Protein AF-A0A0Q8EZD1-F1 (afdb_monomer)

Secondary structure (DSSP, 8-state):
------PPPP--------------SS-----EEEETTEEEEEEES-HHHHHHHHHTT--EEEEEPTT-S-EEEEEHHHHHTT--EE-EEE-TT-GGGGGSEEHHHHEEEEEEEETTEEEEESSS---

Sequence (127 aa):
MLAQDTAPENYGPTAGSGQRQGNQQGNAATPSMEVDGHQIYYDLRNELRIAEWQAQGMKEIAFPLPGRRDLMVCALEIVATRGSGGCRLAQPGDPDLAAIGDARDVVNVMRIYRRGELIWRGPGVYR

Nearest PDB structures (foldseek):
  8qpv-assembly1_C  TM=1.504E-01  e=9.955E-01  Escherichia coli
  3tgo-assembly2_D  TM=1.758E-01  e=2.275E+00  Escherichia coli K-12
  6pny-assembly1_A  TM=2.296E-01  e=4.031E+00  Francisella tularensis subsp. tularensis SCHU S4

Mean predicted aligned error: 11.46 Å

Solvent-accessible surface area (backbone atoms only — not comparable to full-atom values): 7951 Å² total; per-residue (Å²): 136,85,85,84,85,76,81,84,84,92,82,85,83,93,79,82,95,78,92,78,90,80,90,70,84,93,62,81,79,72,26,35,40,32,46,99,51,31,39,40,31,54,46,83,73,29,69,67,61,51,53,53,37,49,75,72,67,41,56,36,29,34,38,71,38,82,98,56,72,45,26,45,36,30,53,37,64,38,63,76,67,59,38,63,50,77,37,44,82,42,60,76,85,46,75,70,55,81,66,37,43,61,35,81,76,33,37,44,66,46,38,31,30,47,78,84,43,79,77,47,71,47,96,61,91,85,104

Foldseek 3Di:
DDDDDDDDDDDDDDDDDDDDDDDDDDDDPQAWEDDQQKIWGKDWDCLPVLVVLVVVVQFKAWAQDPPDQKTWIDTSVSVNVSHYDYTDIDHPPDPCVVSHHYCLVTIQTAFMDGNNHTPDGDPDPRD

pLDDT: mean 78.84, std 21.27, range [32.91, 96.0]

Structure (mmCIF, N/CA/C/O backbone):
data_AF-A0A0Q8EZD1-F1
#
_entry.id   AF-A0A0Q8EZD1-F1
#
loop_
_atom_site.group_PDB
_atom_site.id
_atom_site.type_symbol
_atom_site.label_atom_id
_atom_site.label_alt_id
_atom_site.label_comp_id
_atom_site.label_asym_id
_atom_site.label_entity_id
_atom_site.label_seq_id
_atom_site.pdbx_PDB_ins_code
_atom_site.Cartn_x
_atom_site.Cartn_y
_atom_site.Cartn_z
_atom_site.occupancy
_atom_site.B_iso_or_equiv
_atom_site.auth_seq_id
_atom_site.auth_comp_id
_atom_site.auth_asym_id
_atom_site.auth_atom_id
_atom_site.pdbx_PDB_model_num
ATOM 1 N N . MET A 1 1 ? 18.651 49.991 -11.606 1.00 38.06 1 MET A N 1
ATOM 2 C CA . MET A 1 1 ? 17.660 48.935 -11.312 1.00 38.06 1 MET A CA 1
ATOM 3 C C . MET A 1 1 ? 18.408 47.846 -10.566 1.00 38.06 1 MET A C 1
ATOM 5 O O . MET A 1 1 ? 19.368 47.333 -11.123 1.00 38.06 1 MET A O 1
ATOM 9 N N . LEU A 1 2 ? 18.084 47.615 -9.292 1.00 37.31 2 LEU A N 1
ATOM 10 C CA . LEU A 1 2 ? 18.780 46.628 -8.459 1.00 37.31 2 LEU A CA 1
ATOM 11 C C . LEU A 1 2 ? 18.183 45.243 -8.729 1.00 37.31 2 LEU A C 1
ATOM 13 O O . LEU A 1 2 ? 16.962 45.110 -8.770 1.00 37.31 2 LEU A O 1
ATOM 17 N N . ALA A 1 3 ? 19.031 44.228 -8.875 1.00 40.78 3 ALA A N 1
ATOM 18 C CA . ALA A 1 3 ? 18.598 42.843 -8.750 1.00 40.78 3 ALA A CA 1
ATOM 19 C C . ALA A 1 3 ? 18.511 42.511 -7.255 1.00 40.78 3 ALA A C 1
ATOM 21 O O . ALA A 1 3 ? 19.504 42.646 -6.540 1.00 40.78 3 ALA A O 1
ATOM 22 N N . GLN A 1 4 ? 17.331 42.113 -6.783 1.00 40.12 4 GLN A N 1
ATOM 23 C CA . GLN A 1 4 ? 17.164 41.576 -5.436 1.00 40.12 4 GLN A CA 1
ATOM 24 C C . GLN A 1 4 ? 17.263 40.057 -5.512 1.00 40.12 4 GLN A C 1
ATOM 26 O O . GLN A 1 4 ? 16.329 39.376 -5.926 1.00 40.12 4 GLN A O 1
ATOM 31 N N . ASP A 1 5 ? 18.441 39.563 -5.146 1.00 44.56 5 ASP A N 1
ATOM 32 C CA . ASP A 1 5 ? 18.657 38.164 -4.812 1.00 44.56 5 ASP A CA 1
ATOM 33 C C . ASP A 1 5 ? 17.907 37.849 -3.508 1.00 44.56 5 ASP A C 1
ATOM 35 O O . ASP A 1 5 ? 18.082 38.543 -2.504 1.00 44.56 5 ASP A O 1
ATOM 39 N N . THR A 1 6 ? 17.044 36.835 -3.534 1.00 40.00 6 THR A N 1
ATOM 40 C CA . THR A 1 6 ? 16.426 36.256 -2.334 1.00 40.00 6 THR A CA 1
ATOM 41 C C . THR A 1 6 ? 16.425 34.742 -2.464 1.00 40.00 6 THR A C 1
ATOM 43 O O . THR A 1 6 ? 15.435 34.134 -2.879 1.00 40.00 6 THR A O 1
ATOM 46 N N . ALA A 1 7 ? 17.564 34.136 -2.137 1.00 35.22 7 ALA A N 1
ATOM 47 C CA . ALA A 1 7 ? 17.677 32.697 -1.949 1.00 35.22 7 ALA A CA 1
ATOM 48 C C . ALA A 1 7 ? 16.786 32.210 -0.780 1.00 35.22 7 ALA A C 1
ATOM 50 O O . ALA A 1 7 ? 16.777 32.845 0.277 1.00 35.22 7 ALA A O 1
ATOM 51 N N . PRO A 1 8 ? 16.062 31.082 -0.916 1.00 45.47 8 PRO A N 1
ATOM 52 C CA . PRO A 1 8 ? 15.408 30.436 0.216 1.00 45.47 8 PRO A CA 1
ATOM 53 C C . PRO A 1 8 ? 16.440 29.723 1.106 1.00 45.47 8 PRO A C 1
ATOM 55 O O . PRO A 1 8 ? 17.287 28.965 0.625 1.00 45.47 8 PRO A O 1
ATOM 58 N N . GLU A 1 9 ? 16.365 29.977 2.411 1.00 41.09 9 GLU A N 1
ATOM 59 C CA . GLU A 1 9 ? 17.317 29.485 3.412 1.00 41.09 9 GLU A CA 1
ATOM 60 C C . GLU A 1 9 ? 17.197 27.972 3.678 1.00 41.09 9 GLU A C 1
ATOM 62 O O . GLU A 1 9 ? 16.137 27.364 3.529 1.00 41.09 9 GLU A O 1
ATOM 67 N N . ASN A 1 10 ? 18.312 27.351 4.079 1.00 42.44 10 ASN A N 1
ATOM 68 C CA . ASN A 1 10 ? 18.445 25.900 4.220 1.00 42.44 10 ASN A CA 1
ATOM 69 C C . ASN A 1 10 ? 18.228 25.400 5.659 1.00 42.44 10 ASN A C 1
ATOM 71 O O . ASN A 1 10 ? 19.020 25.728 6.538 1.00 42.44 10 ASN A O 1
ATOM 75 N N . TYR A 1 11 ? 17.262 24.490 5.825 1.00 38.69 11 TYR A N 1
ATOM 76 C CA . TYR A 1 11 ? 17.206 23.393 6.809 1.00 38.69 11 TYR A CA 1
ATOM 77 C C . TYR A 1 11 ? 16.357 22.261 6.177 1.00 38.69 11 TYR A C 1
ATOM 79 O O . TYR A 1 11 ? 15.413 22.559 5.452 1.00 38.69 11 TYR A O 1
ATOM 87 N N . GLY A 1 12 ? 16.586 20.957 6.370 1.00 32.91 12 GLY A N 1
ATOM 88 C CA . GLY A 1 12 ? 17.629 20.228 7.111 1.00 32.91 12 GLY A CA 1
ATOM 89 C C . GLY A 1 12 ? 17.013 19.047 7.895 1.00 32.91 12 GLY A C 1
ATOM 90 O O . GLY A 1 12 ? 15.909 19.229 8.407 1.00 32.91 12 GLY A O 1
ATOM 91 N N . PRO A 1 13 ? 17.660 17.865 8.046 1.00 46.81 13 PRO A N 1
ATOM 92 C CA . PRO A 1 13 ? 19.014 17.464 7.641 1.00 46.81 13 PRO A CA 1
ATOM 93 C C . PRO A 1 13 ? 19.072 16.292 6.621 1.00 46.81 13 PRO A C 1
ATOM 95 O O . PRO A 1 13 ? 18.079 15.651 6.294 1.00 46.81 13 PRO A O 1
ATOM 98 N N . THR A 1 14 ? 20.285 15.990 6.149 1.00 51.69 14 THR A N 1
ATOM 99 C CA . THR A 1 14 ? 20.636 14.923 5.190 1.00 51.69 14 THR A CA 1
ATOM 100 C C . THR A 1 14 ? 20.318 13.494 5.653 1.00 51.69 14 THR A C 1
ATOM 102 O O . THR A 1 14 ? 20.713 13.099 6.748 1.00 51.69 14 THR A O 1
ATOM 105 N N . ALA A 1 15 ? 19.800 12.661 4.739 1.00 43.78 15 ALA A N 1
ATOM 106 C CA . ALA A 1 15 ? 19.903 11.200 4.812 1.00 43.78 15 ALA A CA 1
ATOM 107 C C . ALA A 1 15 ? 20.201 10.580 3.426 1.00 43.78 15 ALA A C 1
ATOM 109 O O . ALA A 1 15 ? 19.398 10.695 2.509 1.00 43.78 15 ALA A O 1
ATOM 110 N N . GLY A 1 16 ? 21.345 9.893 3.296 1.00 34.12 16 GLY A N 1
ATOM 111 C CA . GLY A 1 16 ? 21.601 8.876 2.259 1.00 34.12 16 GLY A CA 1
ATOM 112 C C . GLY A 1 16 ? 21.823 9.344 0.810 1.00 34.12 16 GLY A C 1
ATOM 113 O O . GLY A 1 16 ? 20.913 9.324 -0.013 1.00 34.12 16 GLY A O 1
ATOM 114 N N . SER A 1 17 ? 23.073 9.622 0.431 1.00 44.16 17 SER A N 1
ATOM 115 C CA . SER A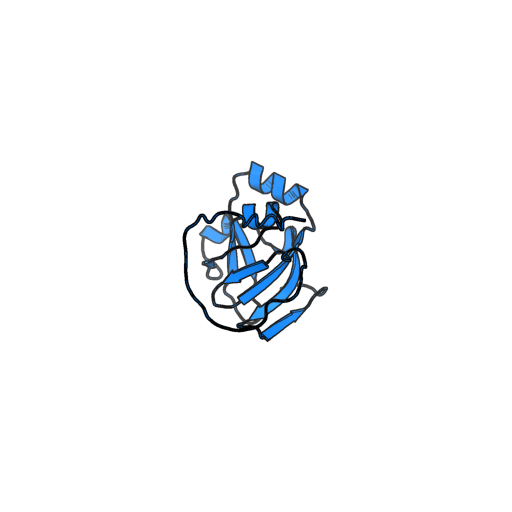 1 17 ? 23.478 9.798 -0.972 1.00 44.16 17 SER A CA 1
ATOM 116 C C . SER A 1 17 ? 23.494 8.467 -1.753 1.00 44.16 17 SER A C 1
ATOM 118 O O . SER A 1 17 ? 24.485 7.740 -1.759 1.00 44.16 17 SER A O 1
ATOM 120 N N . GLY A 1 18 ? 22.399 8.169 -2.463 1.00 35.91 18 GLY A N 1
ATOM 121 C CA . GLY A 1 18 ? 22.271 7.057 -3.420 1.00 35.91 18 GLY A CA 1
ATOM 122 C C . GLY A 1 18 ? 22.247 7.546 -4.874 1.00 35.91 18 GLY A C 1
ATOM 123 O O . GLY A 1 18 ? 21.229 8.007 -5.376 1.00 35.91 18 GLY A O 1
ATOM 124 N N . GLN A 1 19 ? 23.383 7.476 -5.565 1.00 44.06 19 GLN A N 1
ATOM 125 C CA . GLN A 1 19 ? 23.611 8.166 -6.839 1.00 44.06 19 GLN A CA 1
ATOM 126 C C . GLN A 1 19 ? 23.138 7.371 -8.078 1.00 44.06 19 GLN A C 1
ATOM 128 O O . GLN A 1 19 ? 23.825 6.419 -8.452 1.00 44.06 19 GLN A O 1
ATOM 133 N N . ARG A 1 20 ? 22.064 7.809 -8.776 1.00 38.72 20 ARG A N 1
ATOM 134 C CA . ARG A 1 20 ? 21.946 7.763 -10.265 1.00 38.72 20 ARG A CA 1
ATOM 135 C C . ARG A 1 20 ? 20.691 8.432 -10.872 1.00 38.72 20 ARG A C 1
ATOM 137 O O . ARG A 1 20 ? 19.571 8.033 -10.603 1.00 38.72 20 ARG A O 1
ATOM 144 N N . GLN A 1 21 ? 20.967 9.378 -11.776 1.00 43.09 21 GLN A N 1
ATOM 145 C CA . GLN A 1 21 ? 20.250 9.794 -12.998 1.00 43.09 21 GLN A CA 1
ATOM 146 C C . GLN A 1 21 ? 18.709 9.935 -13.024 1.00 43.09 21 GLN A C 1
ATOM 148 O O . GLN A 1 21 ? 17.980 8.950 -13.011 1.00 43.09 21 GLN A O 1
ATOM 153 N N . GLY A 1 22 ? 18.255 11.153 -13.370 1.00 35.03 22 GLY A N 1
ATOM 154 C CA . GLY A 1 22 ? 17.052 11.337 -14.200 1.00 35.03 22 GLY A CA 1
ATOM 155 C C . GLY A 1 22 ? 15.925 12.202 -13.630 1.00 35.03 22 GLY A C 1
ATOM 156 O O . GLY A 1 22 ? 14.770 11.809 -13.763 1.00 35.03 22 GLY A O 1
ATOM 157 N N . ASN A 1 23 ? 16.213 13.359 -13.018 1.00 38.94 23 ASN A N 1
ATOM 158 C CA . ASN A 1 23 ? 15.144 14.186 -12.448 1.00 38.94 23 ASN A CA 1
ATOM 159 C C . ASN A 1 23 ? 14.340 14.919 -13.540 1.00 38.94 23 ASN A C 1
ATOM 161 O O . ASN A 1 23 ? 14.833 15.845 -14.185 1.00 38.94 23 ASN A O 1
ATOM 165 N N . GLN A 1 24 ? 13.110 14.459 -13.752 1.00 43.53 24 GLN A N 1
ATOM 166 C CA . GLN A 1 24 ? 12.161 14.979 -14.734 1.00 43.53 24 GLN A CA 1
ATOM 167 C C . GLN A 1 24 ? 11.496 16.260 -14.209 1.00 43.53 24 GLN A C 1
ATOM 169 O O . GLN A 1 24 ? 11.259 16.397 -13.009 1.00 43.53 24 GLN A O 1
ATOM 174 N N . GLN A 1 25 ? 11.164 17.194 -15.106 1.00 38.28 25 GLN A N 1
ATOM 175 C CA . GLN A 1 25 ? 10.418 18.407 -14.763 1.00 38.28 25 GLN A CA 1
ATOM 176 C C . GLN A 1 25 ? 9.127 18.105 -13.977 1.00 38.28 25 GLN A C 1
ATOM 178 O O . GLN A 1 25 ? 8.234 17.430 -14.483 1.00 38.28 25 GLN A O 1
ATOM 183 N N . GLY A 1 26 ? 8.985 18.742 -12.811 1.00 38.06 26 GLY A N 1
ATOM 184 C CA . GLY A 1 26 ? 7.781 19.507 -12.461 1.00 38.06 26 GLY A CA 1
ATOM 185 C C . GLY A 1 26 ? 6.427 18.791 -12.433 1.00 38.06 26 GLY A C 1
ATOM 186 O O . GLY A 1 26 ? 5.414 19.459 -12.617 1.00 38.06 26 GLY A O 1
ATOM 187 N N . ASN A 1 27 ? 6.379 17.479 -12.207 1.00 38.91 27 ASN A N 1
ATOM 188 C CA . ASN A 1 27 ? 5.124 16.764 -11.988 1.00 38.91 27 ASN A CA 1
ATOM 189 C C . ASN A 1 27 ? 4.952 16.470 -10.493 1.00 38.91 27 ASN A C 1
ATOM 191 O O . ASN A 1 27 ? 5.920 16.087 -9.833 1.00 38.91 27 ASN A O 1
ATOM 195 N N . ALA A 1 28 ? 3.739 16.639 -9.955 1.00 48.41 28 ALA A N 1
ATOM 196 C CA . ALA A 1 28 ? 3.452 16.282 -8.567 1.00 48.41 28 ALA A CA 1
ATOM 197 C C . ALA A 1 28 ? 3.834 14.810 -8.350 1.00 48.41 28 ALA A C 1
ATOM 199 O O . ALA A 1 28 ? 3.400 13.945 -9.118 1.00 48.41 28 ALA A O 1
ATOM 200 N N . ALA A 1 29 ? 4.699 14.544 -7.364 1.00 61.75 29 ALA A N 1
ATOM 201 C CA . ALA A 1 29 ? 5.309 13.231 -7.181 1.00 61.75 29 ALA A CA 1
ATOM 202 C C . ALA A 1 29 ? 4.213 12.166 -7.060 1.00 61.75 29 ALA A C 1
ATOM 204 O O . ALA A 1 29 ? 3.447 12.160 -6.097 1.00 61.75 29 ALA A O 1
ATOM 205 N N . THR A 1 30 ? 4.096 11.301 -8.072 1.00 74.38 30 THR A N 1
ATOM 206 C CA . THR A 1 30 ? 3.023 10.305 -8.104 1.00 74.38 30 THR A CA 1
ATOM 207 C C . THR A 1 30 ? 3.219 9.348 -6.927 1.00 74.38 30 THR A C 1
ATOM 209 O O . THR A 1 30 ? 4.330 8.822 -6.811 1.00 74.38 30 THR A O 1
ATOM 212 N N . PRO A 1 31 ? 2.194 9.109 -6.082 1.00 82.25 31 PRO A N 1
ATOM 213 C CA . PRO A 1 31 ? 2.304 8.254 -4.904 1.00 82.25 31 PRO A CA 1
ATOM 214 C C . PRO A 1 31 ? 3.022 6.940 -5.206 1.00 82.25 31 PRO A C 1
ATOM 216 O O . PRO A 1 31 ? 2.609 6.191 -6.100 1.00 82.25 31 PRO A O 1
ATOM 219 N N . SER A 1 32 ? 4.106 6.669 -4.474 1.00 86.62 32 SER A N 1
ATOM 220 C CA . SER A 1 32 ? 4.907 5.463 -4.663 1.00 86.62 32 SER A CA 1
ATOM 221 C C . SER A 1 32 ? 5.413 4.862 -3.354 1.00 86.62 32 SER A C 1
ATOM 223 O O . SER A 1 32 ? 5.849 5.566 -2.449 1.00 86.62 32 SER A O 1
ATOM 225 N N . MET A 1 33 ? 5.351 3.540 -3.254 1.00 91.88 33 MET A N 1
ATOM 226 C CA . MET A 1 33 ? 5.808 2.783 -2.085 1.00 91.88 33 MET A CA 1
ATOM 227 C C . MET A 1 33 ? 6.894 1.799 -2.490 1.00 91.88 33 MET A C 1
ATOM 229 O O . MET A 1 33 ? 6.786 1.198 -3.562 1.00 91.88 33 MET A O 1
ATOM 233 N N . GLU A 1 34 ? 7.923 1.632 -1.659 1.00 91.44 34 GLU A N 1
ATOM 234 C CA . GLU A 1 34 ? 9.108 0.854 -2.033 1.00 91.44 34 GLU A CA 1
ATOM 235 C C . GLU A 1 34 ? 9.619 -0.137 -0.976 1.00 91.44 34 GLU A C 1
ATOM 237 O O . GLU A 1 34 ? 9.596 0.133 0.224 1.00 91.44 34 GLU A O 1
ATOM 242 N N . VAL A 1 35 ? 10.119 -1.293 -1.440 1.00 93.50 35 VAL A N 1
ATOM 243 C CA . VAL A 1 35 ? 10.836 -2.289 -0.619 1.00 93.50 35 VAL A CA 1
ATOM 244 C C . VAL A 1 35 ? 11.716 -3.220 -1.468 1.00 93.50 35 VAL A C 1
ATOM 246 O O . VAL A 1 35 ? 11.294 -3.694 -2.521 1.00 93.50 35 VAL A O 1
ATOM 249 N N . ASP A 1 36 ? 12.942 -3.529 -1.024 1.00 89.19 36 ASP A N 1
ATOM 250 C CA . ASP A 1 36 ? 13.903 -4.412 -1.736 1.00 89.19 36 ASP A CA 1
ATOM 251 C C . ASP A 1 36 ? 14.071 -4.057 -3.236 1.00 89.19 36 ASP A C 1
ATOM 253 O O . ASP A 1 36 ? 14.178 -4.910 -4.124 1.00 89.19 36 ASP A O 1
ATOM 257 N N . GLY A 1 37 ? 14.020 -2.757 -3.542 1.00 88.12 37 GLY A N 1
ATOM 258 C CA . GLY A 1 37 ? 14.058 -2.226 -4.903 1.00 88.12 37 GLY A CA 1
ATOM 259 C C . GLY A 1 37 ? 12.792 -2.451 -5.738 1.00 88.12 37 GLY A C 1
ATOM 260 O O . GLY A 1 37 ? 12.821 -2.138 -6.924 1.00 88.12 37 GLY A O 1
ATOM 261 N N . HIS A 1 38 ? 11.699 -2.978 -5.184 1.00 91.75 38 HIS A N 1
ATOM 262 C CA . HIS A 1 38 ? 10.371 -2.860 -5.791 1.00 91.75 38 HIS A CA 1
ATOM 263 C C . HIS A 1 38 ? 9.827 -1.459 -5.528 1.00 91.75 38 HIS A C 1
ATOM 265 O O . HIS A 1 38 ? 10.006 -0.949 -4.428 1.00 91.75 38 HIS A O 1
ATOM 271 N N . GLN A 1 39 ? 9.142 -0.868 -6.505 1.00 93.31 39 GLN A N 1
ATOM 272 C CA . GLN A 1 39 ? 8.449 0.412 -6.368 1.00 93.31 39 GLN A CA 1
ATOM 273 C C . GLN A 1 39 ? 7.056 0.304 -6.994 1.00 93.31 39 GLN A C 1
ATOM 275 O O . GLN A 1 39 ? 6.927 0.002 -8.183 1.00 93.31 39 GLN A O 1
ATOM 280 N N . ILE A 1 40 ? 6.014 0.534 -6.197 1.00 92.44 40 ILE A N 1
ATOM 281 C CA . ILE A 1 40 ? 4.610 0.437 -6.605 1.00 92.44 40 ILE A CA 1
ATOM 282 C C . ILE A 1 40 ? 4.015 1.833 -6.732 1.00 92.44 40 ILE A C 1
ATOM 284 O O . ILE A 1 40 ? 3.966 2.567 -5.751 1.00 92.44 40 ILE A O 1
ATOM 288 N N . TYR A 1 41 ? 3.494 2.157 -7.915 1.00 92.31 41 TYR A N 1
ATOM 289 C CA . TYR A 1 41 ? 2.650 3.327 -8.153 1.00 92.31 41 TYR A CA 1
ATOM 290 C C . TYR A 1 41 ? 1.177 2.926 -8.098 1.00 92.31 41 TYR A C 1
ATOM 292 O O . TYR A 1 41 ? 0.778 1.942 -8.731 1.00 92.31 41 TYR A O 1
ATOM 300 N N . TYR A 1 42 ? 0.366 3.696 -7.377 1.00 90.62 42 TYR A N 1
ATOM 301 C CA . TYR A 1 42 ? -1.024 3.361 -7.062 1.00 90.62 42 TYR A CA 1
ATOM 302 C C . TYR A 1 42 ? -1.948 4.586 -7.121 1.00 90.62 42 TYR A C 1
ATOM 304 O O . TYR A 1 42 ? -1.492 5.726 -7.156 1.00 90.62 42 TYR A O 1
ATOM 312 N N . ASP A 1 43 ? -3.253 4.326 -7.123 1.00 89.75 43 ASP A N 1
ATOM 313 C CA . ASP A 1 43 ? -4.321 5.303 -6.894 1.00 89.75 43 ASP A CA 1
ATOM 314 C C . ASP A 1 43 ? -5.331 4.736 -5.877 1.00 89.75 43 ASP A C 1
ATOM 316 O O . ASP A 1 43 ? -5.438 3.516 -5.729 1.00 89.75 43 ASP A O 1
ATOM 320 N N . LEU A 1 44 ? -6.064 5.593 -5.163 1.00 90.00 44 LEU A N 1
ATOM 321 C CA . LEU A 1 44 ? -7.079 5.159 -4.196 1.00 90.00 44 LEU A CA 1
ATOM 322 C C . LEU A 1 44 ? -8.405 4.864 -4.889 1.00 90.00 44 LEU A C 1
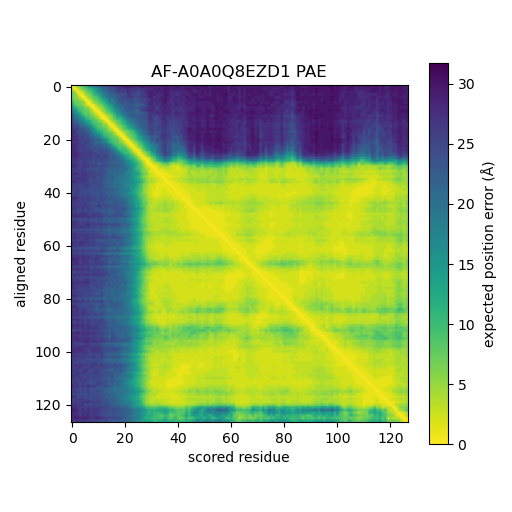ATOM 324 O O . LEU A 1 44 ? -8.939 5.708 -5.601 1.00 90.00 44 LEU A O 1
ATOM 328 N N . ARG A 1 45 ? -8.976 3.688 -4.612 1.00 90.06 45 ARG A N 1
ATOM 329 C CA . ARG A 1 45 ? -10.295 3.281 -5.127 1.00 90.06 45 ARG A CA 1
ATOM 330 C C . ARG A 1 45 ? -11.394 3.216 -4.068 1.00 90.06 45 ARG A C 1
ATOM 332 O O . ARG A 1 45 ? -12.562 3.151 -4.431 1.00 90.06 45 ARG A O 1
ATOM 339 N N . ASN A 1 46 ? -11.044 3.160 -2.780 1.00 92.12 46 ASN A N 1
ATOM 340 C CA . ASN A 1 46 ? -12.020 3.096 -1.691 1.00 92.12 46 ASN A CA 1
ATOM 341 C C . ASN A 1 46 ? -11.501 3.814 -0.435 1.00 92.12 46 ASN A C 1
ATOM 343 O O . ASN A 1 46 ? -10.992 3.195 0.497 1.00 92.12 46 ASN A O 1
ATOM 347 N N . GLU A 1 47 ? -11.637 5.139 -0.436 1.00 92.81 47 GLU A N 1
ATOM 348 C CA . GLU A 1 47 ? -11.238 6.017 0.673 1.00 92.81 47 GLU A CA 1
ATOM 349 C C . GLU A 1 47 ? -12.087 5.786 1.935 1.00 92.81 47 GLU A C 1
ATOM 351 O O . GLU A 1 47 ? -11.559 5.855 3.043 1.00 92.81 47 GLU A O 1
ATOM 356 N N . LEU A 1 48 ? -13.368 5.419 1.783 1.00 94.88 48 LEU A N 1
ATOM 357 C CA . LEU A 1 48 ? -14.248 5.102 2.912 1.00 94.88 48 LEU A CA 1
ATOM 358 C C . LEU A 1 48 ? -13.705 3.918 3.722 1.00 94.88 48 LEU A C 1
ATOM 360 O O . LEU A 1 48 ? -13.574 4.017 4.937 1.00 94.88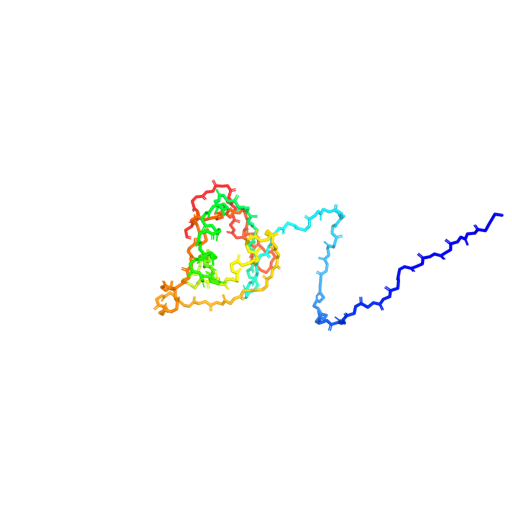 48 LEU A O 1
ATOM 364 N N . ARG A 1 49 ? -13.307 2.832 3.049 1.00 95.12 49 ARG A N 1
ATOM 365 C CA . ARG A 1 49 ? -12.759 1.643 3.719 1.00 95.12 49 ARG A CA 1
ATOM 366 C C . ARG A 1 49 ? -11.389 1.885 4.360 1.00 95.12 49 ARG A C 1
ATOM 368 O O . ARG A 1 49 ? -11.075 1.256 5.365 1.00 95.12 49 ARG A O 1
ATOM 375 N N . ILE A 1 50 ? -10.593 2.821 3.836 1.00 94.56 50 ILE A N 1
ATOM 376 C CA . ILE A 1 50 ? -9.358 3.271 4.501 1.00 94.56 50 ILE A CA 1
ATOM 377 C C . ILE A 1 50 ? -9.696 3.976 5.820 1.00 94.56 50 ILE A C 1
ATOM 379 O O . ILE A 1 50 ? -9.095 3.657 6.845 1.00 94.56 50 ILE A O 1
ATOM 383 N N . ALA A 1 51 ? -10.688 4.870 5.821 1.00 93.94 51 ALA A N 1
ATOM 384 C CA . ALA A 1 51 ? -11.140 5.544 7.036 1.00 93.94 51 ALA A CA 1
ATOM 385 C C . ALA A 1 51 ? -11.751 4.563 8.059 1.00 93.94 51 ALA A C 1
ATOM 387 O O . ALA A 1 51 ? -11.471 4.675 9.252 1.00 93.94 51 ALA A O 1
ATOM 388 N N . GLU A 1 52 ? -12.523 3.564 7.612 1.00 96.00 52 GLU A N 1
ATOM 389 C CA . GLU A 1 52 ? -13.031 2.479 8.469 1.00 96.00 52 GLU A CA 1
ATOM 390 C C . GLU A 1 52 ? -11.890 1.685 9.121 1.00 96.00 52 GLU A C 1
ATOM 392 O O . GLU A 1 52 ? -11.923 1.433 10.325 1.00 96.00 52 GLU A O 1
ATOM 397 N N . TRP A 1 53 ? -10.855 1.330 8.357 1.00 95.31 53 TRP A N 1
ATOM 398 C CA . TRP A 1 53 ? -9.670 0.639 8.868 1.00 95.31 53 TRP A CA 1
ATOM 399 C C . TRP A 1 53 ? -8.879 1.488 9.872 1.00 95.31 53 TRP A C 1
ATOM 401 O O . TRP A 1 53 ? -8.519 0.983 10.937 1.00 95.31 53 TRP A O 1
ATOM 411 N N . GLN A 1 54 ? -8.675 2.781 9.600 1.00 94.25 54 GLN A N 1
ATOM 412 C CA . GLN A 1 54 ? -8.059 3.701 10.564 1.00 94.25 54 GLN A CA 1
ATOM 413 C C . GLN A 1 54 ? -8.889 3.806 11.857 1.00 94.25 54 GLN A C 1
ATOM 415 O O . GLN A 1 54 ? -8.326 3.749 12.950 1.00 94.25 54 GLN A O 1
ATOM 420 N N . ALA A 1 55 ? -10.222 3.880 11.758 1.00 95.56 55 ALA A N 1
ATOM 421 C CA . ALA A 1 55 ? -11.121 3.902 12.915 1.00 95.56 55 ALA A CA 1
ATOM 422 C C . ALA A 1 55 ? -11.115 2.582 13.715 1.00 95.56 55 ALA A C 1
ATOM 424 O O . ALA A 1 55 ? -11.288 2.596 14.932 1.00 95.56 55 ALA A O 1
ATOM 425 N N . GLN A 1 56 ? -10.863 1.449 13.053 1.00 94.50 56 GLN A N 1
ATOM 426 C CA . GLN A 1 56 ? -10.643 0.138 13.679 1.00 94.50 56 GLN A CA 1
ATOM 427 C C . GLN A 1 56 ? -9.233 -0.017 14.287 1.00 94.50 56 GLN A C 1
ATOM 429 O O . GLN A 1 56 ? -8.934 -1.048 14.887 1.00 94.50 56 GLN A O 1
ATOM 434 N N . GLY A 1 57 ? -8.362 0.990 14.158 1.00 93.69 57 GLY A N 1
ATOM 435 C CA . GLY A 1 57 ? -6.995 0.970 14.682 1.00 93.69 57 GLY A CA 1
ATOM 436 C C . GLY A 1 57 ? -5.988 0.207 13.816 1.00 93.69 57 GLY A C 1
ATOM 437 O O . GLY A 1 57 ? -4.864 -0.025 14.267 1.00 93.69 57 GLY A O 1
ATOM 438 N N . MET A 1 58 ? -6.353 -0.166 12.584 1.00 95.19 58 MET A N 1
ATOM 439 C CA . MET A 1 58 ? -5.435 -0.7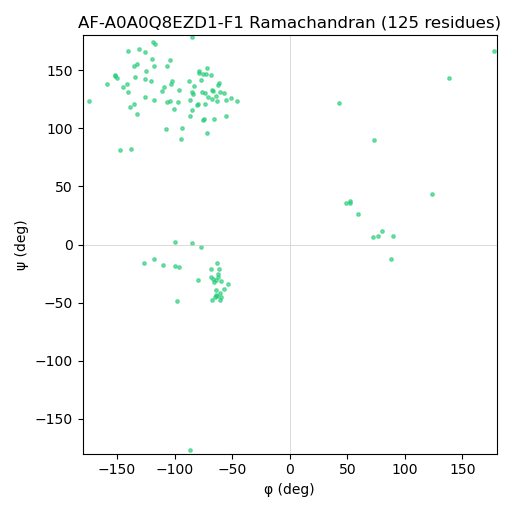66 11.615 1.00 95.19 58 MET A CA 1
ATOM 440 C C . MET A 1 58 ? -4.388 0.266 11.179 1.00 95.19 58 MET A C 1
ATOM 442 O O . MET A 1 58 ? -4.714 1.406 10.852 1.00 95.19 58 MET A O 1
ATOM 446 N N . LYS A 1 59 ? -3.114 -0.140 11.170 1.00 94.31 59 LYS A N 1
ATOM 447 C CA . LYS A 1 59 ? -1.970 0.748 10.879 1.00 94.31 59 LYS A CA 1
ATOM 448 C C . LYS A 1 59 ? -1.172 0.357 9.648 1.00 94.31 59 LYS A C 1
ATOM 450 O O . LYS A 1 59 ? -0.349 1.144 9.192 1.00 94.31 59 LYS A O 1
ATOM 455 N N . GLU A 1 60 ? -1.398 -0.837 9.116 1.00 95.75 60 GLU A N 1
ATOM 456 C CA . GLU A 1 60 ? -0.587 -1.429 8.059 1.00 95.75 60 GLU A CA 1
ATOM 457 C C . GLU A 1 60 ? -1.456 -2.061 6.970 1.00 95.75 60 GLU A C 1
ATOM 459 O O . GLU A 1 60 ? -2.594 -2.474 7.208 1.00 95.75 60 GLU A O 1
ATOM 464 N N . ILE A 1 61 ? -0.898 -2.128 5.763 1.00 94.69 61 ILE A N 1
ATOM 465 C CA . ILE A 1 61 ? -1.565 -2.598 4.549 1.00 94.69 61 ILE A CA 1
ATOM 466 C C . ILE A 1 61 ? -0.571 -3.356 3.651 1.00 94.69 61 ILE A C 1
ATOM 468 O O . ILE A 1 61 ? 0.565 -2.916 3.472 1.00 94.69 61 ILE A O 1
ATOM 472 N N . ALA A 1 62 ? -0.979 -4.504 3.105 1.00 94.94 62 ALA A N 1
ATOM 473 C CA . ALA A 1 62 ? -0.128 -5.451 2.383 1.00 94.94 62 ALA A CA 1
ATOM 474 C C . ALA A 1 62 ? -0.405 -5.494 0.871 1.00 94.94 62 ALA A C 1
ATOM 476 O O . ALA A 1 62 ? -1.547 -5.604 0.433 1.00 94.94 62 ALA A O 1
ATOM 477 N N . PHE A 1 63 ? 0.664 -5.498 0.075 1.00 93.12 63 PHE A N 1
ATOM 478 C CA . PHE A 1 63 ? 0.662 -5.546 -1.386 1.00 93.12 63 PHE A CA 1
ATOM 479 C C . PHE A 1 63 ? 1.367 -6.825 -1.881 1.00 93.12 63 PHE A C 1
ATOM 481 O O . PHE A 1 63 ? 2.535 -7.033 -1.539 1.00 93.12 63 PHE A O 1
ATOM 488 N N . PRO A 1 64 ? 0.732 -7.679 -2.708 1.00 91.94 64 PRO A N 1
ATOM 489 C CA . PRO A 1 64 ? 1.390 -8.856 -3.282 1.00 91.94 64 PRO A CA 1
ATOM 490 C C . PRO A 1 64 ? 2.427 -8.475 -4.351 1.00 91.94 64 PRO A C 1
ATOM 492 O O . PRO A 1 64 ? 2.125 -7.755 -5.302 1.00 91.94 64 PRO A O 1
ATOM 495 N N . LEU A 1 65 ? 3.670 -8.946 -4.229 1.00 91.06 65 LEU A N 1
ATOM 496 C CA . LEU A 1 65 ? 4.725 -8.607 -5.191 1.00 91.06 65 LEU A CA 1
ATOM 497 C C .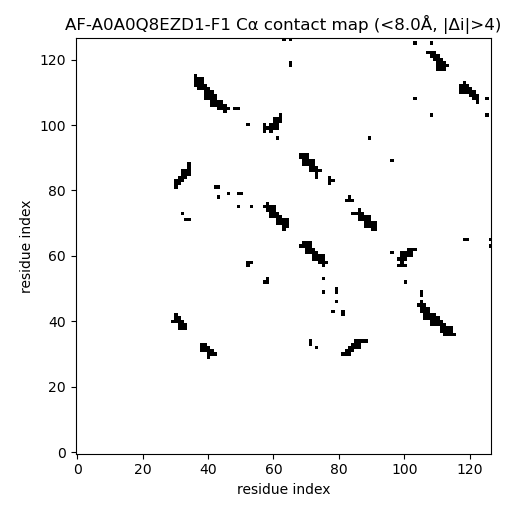 LEU A 1 65 ? 4.737 -9.572 -6.396 1.00 91.06 65 LEU A C 1
ATOM 499 O O . LEU A 1 65 ? 4.905 -10.778 -6.200 1.00 91.06 65 LEU A O 1
ATOM 503 N N . PRO A 1 66 ? 4.633 -9.083 -7.653 1.00 87.38 66 PRO A N 1
ATOM 504 C CA . PRO A 1 66 ? 4.657 -9.949 -8.830 1.00 87.38 66 PRO A CA 1
ATOM 505 C C . PRO A 1 66 ? 5.932 -10.796 -8.902 1.00 87.38 66 PRO A C 1
ATOM 507 O O . PRO A 1 66 ? 7.046 -10.284 -8.796 1.00 87.38 66 PRO A O 1
ATOM 510 N N . GLY A 1 67 ? 5.770 -12.105 -9.108 1.00 84.12 67 GLY A N 1
ATOM 511 C CA . GLY A 1 67 ? 6.891 -13.047 -9.196 1.00 84.12 67 GLY A CA 1
ATOM 512 C C . GLY A 1 67 ? 7.529 -13.426 -7.853 1.00 84.12 67 GLY A C 1
ATOM 513 O O . GLY A 1 67 ? 8.547 -14.119 -7.848 1.00 84.12 67 GLY A O 1
ATOM 514 N N . ARG A 1 68 ? 6.947 -13.017 -6.718 1.00 85.69 68 ARG A N 1
ATOM 515 C CA . ARG A 1 68 ? 7.328 -13.461 -5.369 1.00 85.69 68 ARG A CA 1
ATOM 516 C C . ARG A 1 68 ? 6.101 -13.890 -4.565 1.00 85.69 68 ARG A C 1
ATOM 518 O O . ARG A 1 68 ? 4.966 -13.690 -4.983 1.00 85.69 68 ARG A O 1
ATOM 525 N N . ARG A 1 69 ? 6.344 -14.544 -3.426 1.00 88.69 69 ARG A N 1
ATOM 526 C CA . ARG A 1 69 ? 5.299 -14.870 -2.441 1.00 88.69 69 ARG A CA 1
ATOM 527 C C . ARG A 1 69 ? 5.271 -13.896 -1.262 1.00 88.69 69 ARG A C 1
ATOM 529 O O . ARG A 1 69 ? 4.276 -13.857 -0.548 1.00 88.69 69 ARG A O 1
ATOM 536 N N . ASP A 1 70 ? 6.356 -13.154 -1.061 1.00 91.06 70 ASP A N 1
ATOM 537 C CA . ASP A 1 70 ? 6.465 -12.130 -0.027 1.00 91.06 70 ASP A CA 1
ATOM 538 C C . ASP A 1 70 ? 5.544 -10.948 -0.342 1.00 91.06 70 ASP A C 1
ATOM 540 O O . ASP A 1 70 ? 5.348 -10.575 -1.505 1.00 91.06 70 ASP A O 1
ATOM 544 N N . LEU A 1 71 ? 5.004 -10.345 0.710 1.00 93.25 71 LEU A N 1
ATOM 545 C CA . LEU A 1 71 ? 4.145 -9.173 0.634 1.00 93.25 71 LEU A CA 1
ATOM 546 C C . LEU A 1 71 ? 4.947 -7.929 1.019 1.00 93.25 71 LEU A C 1
ATOM 548 O O . LEU A 1 71 ? 5.741 -7.958 1.959 1.00 93.25 71 LEU A O 1
ATOM 552 N N . MET A 1 72 ? 4.717 -6.822 0.318 1.00 94.25 72 MET A N 1
ATOM 553 C CA . MET A 1 72 ? 5.175 -5.502 0.745 1.00 94.25 72 MET A CA 1
ATOM 554 C C . MET A 1 72 ? 4.145 -4.923 1.716 1.00 94.25 72 MET A C 1
ATOM 556 O O . MET A 1 72 ? 3.014 -4.667 1.317 1.00 94.25 72 MET A O 1
ATOM 560 N N . VAL A 1 73 ? 4.525 -4.715 2.974 1.00 95.19 73 VAL A N 1
ATOM 561 C CA . VAL A 1 73 ? 3.672 -4.131 4.017 1.00 95.19 73 VAL A CA 1
ATOM 562 C C . VAL A 1 73 ? 4.085 -2.685 4.266 1.00 95.19 73 VAL A C 1
ATOM 564 O O . VAL A 1 73 ? 5.241 -2.404 4.578 1.00 95.19 73 VAL A O 1
ATOM 567 N N . CYS A 1 74 ? 3.132 -1.771 4.125 1.00 94.25 74 CYS A N 1
ATOM 568 C CA . CYS A 1 74 ? 3.314 -0.330 4.259 1.00 94.25 74 CYS A CA 1
ATOM 569 C C . CYS A 1 74 ? 2.431 0.221 5.380 1.00 94.25 74 CYS A C 1
ATOM 571 O O . CYS A 1 74 ? 1.411 -0.381 5.714 1.00 94.25 74 CYS A O 1
ATOM 573 N N . ALA A 1 75 ? 2.763 1.399 5.912 1.00 95.00 75 ALA A N 1
ATOM 574 C CA . ALA A 1 75 ? 1.861 2.107 6.816 1.00 95.00 75 ALA A CA 1
ATOM 575 C C . ALA A 1 75 ? 0.596 2.570 6.067 1.00 95.00 75 ALA A C 1
ATOM 577 O O . ALA A 1 75 ? 0.684 3.183 5.000 1.00 95.00 75 ALA A O 1
ATOM 578 N N . LEU A 1 76 ? -0.581 2.319 6.646 1.00 94.62 76 LEU A N 1
ATOM 579 C CA . LEU A 1 76 ? -1.881 2.687 6.075 1.00 94.62 76 LEU A CA 1
ATOM 580 C C . LEU A 1 76 ? -2.000 4.204 5.859 1.00 94.62 76 LEU A C 1
ATOM 582 O O . LEU A 1 76 ? -2.612 4.639 4.888 1.00 94.62 76 LEU A O 1
ATOM 586 N N . GLU A 1 77 ? -1.353 5.009 6.706 1.00 93.06 77 GLU A N 1
ATOM 587 C CA . GLU A 1 77 ? -1.345 6.472 6.586 1.00 93.06 77 GLU A CA 1
ATOM 588 C C . GLU A 1 77 ? -0.653 6.979 5.311 1.00 93.06 77 GLU A C 1
ATOM 590 O O . GLU A 1 77 ? -1.077 7.992 4.757 1.00 93.06 77 GLU A O 1
ATOM 595 N N . ILE A 1 78 ? 0.354 6.262 4.788 1.00 91.81 78 ILE A N 1
ATOM 596 C CA . ILE A 1 78 ? 0.988 6.601 3.499 1.00 91.81 78 ILE A CA 1
ATOM 597 C C . ILE A 1 78 ? -0.053 6.485 2.382 1.00 91.81 78 ILE A C 1
ATOM 599 O O . ILE A 1 78 ? -0.171 7.379 1.549 1.00 91.81 78 ILE A O 1
ATOM 603 N N . VAL A 1 79 ? -0.853 5.416 2.404 1.00 91.19 79 VAL A N 1
ATOM 604 C CA . VAL A 1 79 ? -1.926 5.192 1.431 1.00 91.19 79 VAL A CA 1
ATOM 605 C C . VAL A 1 79 ? -3.038 6.229 1.612 1.00 91.19 79 VAL A C 1
ATOM 607 O O . VAL A 1 79 ? -3.415 6.883 0.643 1.00 91.19 79 VAL A O 1
ATOM 610 N N . ALA A 1 80 ? -3.503 6.458 2.844 1.00 91.56 80 ALA A N 1
ATOM 611 C CA . ALA A 1 80 ? -4.555 7.430 3.157 1.00 91.56 80 ALA A CA 1
ATOM 612 C C . ALA A 1 80 ? -4.211 8.862 2.706 1.00 91.56 80 ALA A C 1
ATOM 614 O O . ALA A 1 80 ? -5.067 9.578 2.193 1.00 91.56 80 ALA A O 1
ATOM 615 N N . THR A 1 81 ? -2.947 9.269 2.848 1.00 91.19 81 THR A N 1
ATOM 616 C CA . THR A 1 81 ? -2.461 10.602 2.447 1.00 91.19 81 THR A CA 1
ATOM 617 C C . THR A 1 81 ? -2.074 10.706 0.969 1.00 91.19 81 THR A C 1
ATOM 619 O O . THR A 1 81 ? -1.633 11.771 0.539 1.00 91.19 81 THR A O 1
ATOM 622 N N . ARG A 1 82 ? -2.226 9.628 0.177 1.00 91.12 82 ARG A N 1
ATOM 623 C CA . ARG A 1 82 ? -1.701 9.522 -1.202 1.00 91.12 82 ARG A CA 1
ATOM 624 C C . ARG A 1 82 ? -0.200 9.861 -1.254 1.00 91.12 82 ARG A C 1
ATOM 626 O O . ARG A 1 82 ? 0.288 10.487 -2.195 1.00 91.12 82 ARG A O 1
ATOM 633 N N . GLY A 1 83 ? 0.518 9.470 -0.204 1.00 89.56 83 GLY A N 1
ATOM 634 C CA . GLY A 1 83 ? 1.924 9.758 0.020 1.00 89.56 83 GLY A CA 1
ATOM 635 C C . GLY A 1 83 ? 2.864 8.745 -0.631 1.00 89.56 83 GLY A C 1
ATOM 636 O O . GLY A 1 83 ? 2.456 7.802 -1.318 1.00 89.56 83 GLY A O 1
ATOM 637 N N . SER A 1 84 ? 4.155 8.947 -0.378 1.00 88.06 84 SER A N 1
ATOM 638 C CA . SER A 1 84 ? 5.220 8.011 -0.743 1.00 88.06 84 SER A CA 1
ATOM 639 C C . SER A 1 84 ? 6.049 7.638 0.482 1.00 88.06 84 SER A C 1
ATOM 641 O O . SER A 1 84 ? 6.193 8.454 1.392 1.00 88.06 84 SER A O 1
ATOM 643 N N . GLY A 1 85 ? 6.600 6.425 0.516 1.00 87.94 85 GLY A N 1
ATOM 644 C CA . GLY A 1 85 ? 7.399 5.973 1.655 1.00 87.94 85 GLY A CA 1
ATOM 645 C C . GLY A 1 85 ? 7.911 4.538 1.552 1.00 87.94 85 GLY A C 1
ATOM 646 O O . GLY A 1 85 ? 7.475 3.752 0.709 1.00 87.94 85 GLY A O 1
ATOM 647 N N . GLY A 1 86 ? 8.855 4.215 2.436 1.00 89.31 86 GLY A N 1
ATOM 648 C CA . GLY A 1 86 ? 9.429 2.879 2.555 1.00 89.31 86 GLY A CA 1
ATOM 649 C C . GLY A 1 86 ? 8.490 1.898 3.254 1.00 89.31 86 GLY A C 1
ATOM 650 O O . GLY A 1 86 ? 7.747 2.259 4.168 1.00 89.31 86 GLY A O 1
ATOM 651 N N . CYS A 1 87 ? 8.560 0.643 2.830 1.00 93.44 87 CYS A N 1
ATOM 652 C CA . CYS A 1 87 ? 7.752 -0.466 3.319 1.00 93.44 87 CYS A CA 1
ATOM 653 C C . CYS A 1 87 ? 8.649 -1.631 3.770 1.00 93.44 87 CYS A C 1
ATOM 655 O O . CYS A 1 87 ? 9.842 -1.672 3.462 1.00 93.44 87 CYS A O 1
ATOM 657 N N . ARG A 1 88 ? 8.084 -2.596 4.501 1.00 93.75 88 ARG A N 1
ATOM 658 C CA . ARG A 1 88 ? 8.772 -3.827 4.933 1.00 93.75 88 ARG A CA 1
ATOM 659 C C . ARG A 1 88 ? 8.326 -5.029 4.100 1.00 93.75 88 ARG A C 1
ATOM 661 O O . ARG A 1 88 ? 7.252 -5.007 3.507 1.00 93.75 88 ARG A O 1
ATOM 668 N N . LEU A 1 89 ? 9.135 -6.087 4.059 1.00 92.88 89 LEU A N 1
ATOM 669 C CA . LEU A 1 89 ? 8.682 -7.388 3.557 1.00 92.88 89 LEU A CA 1
ATOM 670 C C . LEU A 1 89 ? 8.047 -8.184 4.701 1.00 92.88 89 LEU A C 1
ATOM 672 O O . LEU A 1 89 ? 8.560 -8.174 5.820 1.00 92.88 89 LEU A O 1
ATOM 676 N N . ALA A 1 90 ? 6.967 -8.896 4.398 1.00 92.44 90 ALA A N 1
ATOM 677 C CA . ALA A 1 90 ? 6.367 -9.912 5.256 1.00 92.44 90 ALA A CA 1
ATOM 678 C C . ALA A 1 90 ? 6.246 -11.231 4.483 1.00 92.44 90 ALA A C 1
ATOM 680 O O . ALA A 1 90 ? 5.955 -11.234 3.282 1.00 92.44 90 ALA A O 1
ATOM 681 N N . GLN A 1 91 ? 6.475 -12.354 5.163 1.00 90.69 91 GLN A N 1
ATOM 682 C CA . GLN A 1 91 ? 6.358 -13.676 4.549 1.00 90.69 91 GLN A CA 1
ATOM 683 C C . GLN A 1 91 ? 4.885 -14.108 4.449 1.00 90.69 91 GLN A C 1
ATOM 685 O O . GLN A 1 91 ? 4.073 -13.752 5.304 1.00 90.69 91 GLN A O 1
ATOM 690 N N . PRO A 1 92 ? 4.509 -14.901 3.432 1.00 84.56 92 PRO A N 1
ATOM 691 C CA . PRO A 1 92 ? 3.158 -15.446 3.325 1.00 84.56 92 PRO A CA 1
ATOM 692 C C . PRO A 1 92 ? 2.854 -16.379 4.509 1.00 84.56 92 PRO A C 1
ATOM 694 O O . PRO A 1 92 ? 3.549 -17.373 4.713 1.00 84.56 92 PRO A O 1
ATOM 697 N N . GLY A 1 93 ? 1.784 -16.094 5.254 1.00 82.56 93 GLY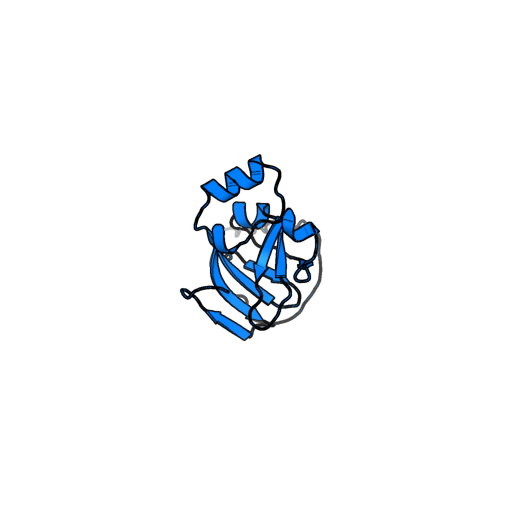 A N 1
ATOM 698 C CA . GLY A 1 93 ? 1.386 -16.877 6.433 1.00 82.56 93 GLY A CA 1
ATOM 699 C C . GLY A 1 93 ? 1.991 -16.405 7.760 1.00 82.56 93 GLY A C 1
ATOM 700 O O . GLY A 1 93 ? 1.799 -17.071 8.774 1.00 82.56 93 GLY A O 1
ATOM 701 N N . ASP A 1 94 ? 2.687 -15.268 7.766 1.00 87.12 94 ASP A N 1
ATOM 702 C CA . ASP A 1 94 ? 3.073 -14.563 8.990 1.00 87.12 94 ASP A CA 1
ATOM 703 C C . ASP A 1 94 ? 1.811 -14.143 9.790 1.00 87.12 94 ASP A C 1
ATOM 705 O O . ASP A 1 94 ? 0.868 -13.617 9.184 1.00 87.12 94 ASP A O 1
ATOM 709 N N . PRO A 1 95 ? 1.730 -14.402 11.113 1.00 85.19 95 PRO A N 1
ATOM 710 C CA . PRO A 1 95 ? 0.525 -14.143 11.905 1.00 85.19 95 PRO A CA 1
ATOM 711 C C . PRO A 1 95 ? 0.128 -12.663 11.957 1.00 85.19 95 PRO A C 1
ATOM 713 O O . PRO A 1 95 ? -1.068 -12.376 12.052 1.00 85.19 95 PRO A O 1
ATOM 716 N N . ASP A 1 96 ? 1.075 -11.727 11.831 1.00 84.25 96 ASP A N 1
ATOM 717 C CA . ASP A 1 96 ? 0.775 -10.291 11.795 1.00 84.25 96 ASP A CA 1
ATOM 718 C C . ASP A 1 96 ? -0.105 -9.915 10.589 1.00 84.25 96 ASP A C 1
ATOM 720 O O . ASP A 1 96 ? -0.886 -8.965 10.666 1.00 84.25 96 ASP A O 1
ATOM 724 N N . LEU A 1 97 ? -0.079 -10.696 9.498 1.00 87.75 97 LEU A N 1
ATOM 725 C CA . LEU A 1 97 ? -0.930 -10.460 8.324 1.00 87.75 97 LEU A CA 1
ATOM 726 C C . LEU A 1 97 ? -2.432 -10.532 8.633 1.00 87.75 97 LEU A C 1
ATOM 728 O O . LEU A 1 97 ? -3.221 -9.953 7.892 1.00 87.75 97 LEU A O 1
ATOM 732 N N . ALA A 1 98 ? -2.844 -11.189 9.722 1.00 87.19 98 ALA A N 1
ATOM 733 C CA . ALA A 1 98 ? -4.245 -11.211 10.144 1.00 87.19 98 ALA A CA 1
ATOM 734 C C . ALA A 1 98 ? -4.756 -9.839 10.635 1.00 87.19 98 ALA A C 1
ATOM 736 O O . ALA A 1 98 ? -5.964 -9.606 10.635 1.00 87.19 98 ALA A O 1
ATOM 737 N N . ALA A 1 99 ? -3.854 -8.935 11.035 1.00 89.75 99 ALA A N 1
ATOM 738 C CA . ALA A 1 99 ? -4.165 -7.570 11.469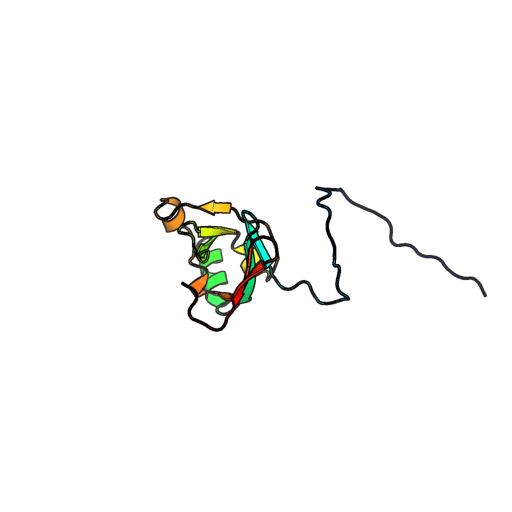 1.00 89.75 99 ALA A CA 1
ATOM 739 C C . ALA A 1 99 ? -3.923 -6.509 10.372 1.00 89.75 99 ALA A C 1
ATOM 741 O O . ALA A 1 99 ? -4.095 -5.313 10.618 1.00 89.75 99 ALA A O 1
ATOM 742 N N . ILE A 1 100 ? -3.515 -6.932 9.171 1.00 93.75 100 ILE A N 1
ATOM 743 C CA . ILE A 1 100 ? -3.063 -6.069 8.074 1.00 93.75 100 ILE A CA 1
ATOM 744 C C . ILE A 1 100 ? -4.089 -6.099 6.935 1.00 93.75 100 ILE A C 1
ATOM 746 O O . ILE A 1 100 ? -4.538 -7.162 6.509 1.00 93.75 100 ILE A O 1
ATOM 750 N N . GLY A 1 101 ? -4.464 -4.927 6.417 1.00 92.06 101 GLY A N 1
ATOM 751 C CA . GLY A 1 101 ? -5.423 -4.821 5.313 1.00 92.06 101 GLY A CA 1
ATOM 752 C C . GLY A 1 101 ? -4.831 -5.270 3.973 1.00 92.06 101 GLY A C 1
ATOM 753 O O . GLY A 1 101 ? -3.652 -5.047 3.707 1.00 92.06 101 GLY A O 1
ATOM 754 N N . ASP A 1 102 ? -5.635 -5.858 3.085 1.00 93.44 102 ASP A N 1
ATOM 755 C CA . ASP A 1 102 ? -5.199 -6.165 1.715 1.00 93.44 102 ASP A CA 1
ATOM 756 C C . ASP A 1 102 ? -5.291 -4.912 0.832 1.00 93.44 102 ASP A C 1
ATOM 758 O O . ASP A 1 102 ? -6.369 -4.353 0.621 1.00 93.44 102 ASP A O 1
ATOM 762 N N . ALA A 1 103 ? -4.170 -4.474 0.261 1.00 92.69 103 ALA A N 1
ATOM 763 C CA . ALA A 1 103 ? -4.124 -3.315 -0.624 1.00 92.69 103 ALA A CA 1
ATOM 764 C C . ALA A 1 103 ? -5.122 -3.399 -1.789 1.00 92.69 103 ALA A C 1
ATOM 766 O O . ALA A 1 103 ? -5.700 -2.383 -2.183 1.00 92.69 103 ALA A O 1
ATOM 767 N N . ARG A 1 104 ? -5.384 -4.606 -2.306 1.00 91.25 104 ARG A N 1
ATOM 768 C CA . ARG A 1 104 ? -6.291 -4.850 -3.439 1.00 91.25 104 ARG A CA 1
ATOM 769 C C . ARG A 1 104 ? -7.739 -4.466 -3.148 1.00 91.25 104 ARG A C 1
ATOM 771 O O . ARG A 1 104 ? -8.519 -4.343 -4.090 1.00 91.25 104 ARG A O 1
ATOM 778 N N . ASP A 1 105 ? -8.109 -4.271 -1.884 1.00 92.00 105 ASP A N 1
ATOM 779 C CA . ASP A 1 105 ? -9.439 -3.809 -1.499 1.00 92.00 105 ASP A CA 1
ATOM 780 C C . ASP A 1 105 ? -9.632 -2.293 -1.645 1.00 92.00 105 ASP A C 1
ATOM 782 O O . ASP A 1 105 ? -10.749 -1.850 -1.944 1.00 92.00 105 ASP A O 1
ATOM 786 N N . VAL A 1 106 ? -8.564 -1.503 -1.479 1.00 92.56 106 VAL A N 1
ATOM 787 C CA . VAL A 1 106 ? -8.646 -0.038 -1.316 1.00 92.56 106 VAL A CA 1
ATOM 788 C C . VAL A 1 106 ? -7.788 0.780 -2.279 1.00 92.56 106 VAL A C 1
ATOM 790 O O . VAL A 1 106 ? -8.093 1.957 -2.485 1.00 92.56 106 VAL A O 1
ATOM 793 N N . VAL A 1 107 ? -6.805 0.173 -2.955 1.00 90.81 107 VAL A N 1
ATOM 794 C CA . VAL A 1 107 ? -6.046 0.814 -4.042 1.00 90.81 107 VAL A CA 1
ATOM 795 C C . VAL A 1 107 ? -6.220 0.108 -5.386 1.00 90.81 107 VAL A C 1
ATOM 797 O O . VAL A 1 107 ? -6.442 -1.101 -5.464 1.00 90.81 107 VAL A O 1
ATOM 800 N N . ASN A 1 108 ? -6.046 0.867 -6.463 1.00 90.31 108 ASN A N 1
ATOM 801 C CA . ASN A 1 108 ? -5.750 0.341 -7.788 1.00 90.31 108 ASN A CA 1
ATOM 802 C C . ASN A 1 108 ? -4.246 0.494 -8.041 1.00 90.31 108 ASN A C 1
ATOM 804 O O . ASN A 1 108 ? -3.735 1.612 -8.117 1.00 90.31 108 ASN A O 1
ATOM 808 N N . VAL A 1 109 ? -3.523 -0.614 -8.207 1.00 91.12 109 VAL A N 1
ATOM 809 C CA . VAL A 1 109 ? -2.111 -0.546 -8.603 1.00 91.12 109 VAL A CA 1
ATOM 810 C C . VAL A 1 109 ? -2.006 -0.220 -10.092 1.00 91.12 109 VAL A C 1
ATOM 812 O O . VAL A 1 109 ? -2.672 -0.827 -10.930 1.00 91.12 109 VAL A O 1
ATOM 815 N N . MET A 1 110 ? -1.168 0.764 -10.416 1.00 91.12 110 MET A N 1
ATOM 816 C CA . MET A 1 110 ? -0.978 1.291 -11.768 1.00 91.12 110 MET A CA 1
ATOM 817 C C . MET A 1 110 ? 0.248 0.678 -12.446 1.00 91.12 110 MET A C 1
ATOM 819 O O . MET A 1 110 ? 0.182 0.250 -13.601 1.00 91.12 110 MET A O 1
ATOM 823 N N . ARG A 1 111 ? 1.388 0.661 -11.745 1.00 92.75 111 ARG A N 1
ATOM 824 C CA . ARG A 1 111 ? 2.685 0.192 -12.258 1.00 92.75 111 ARG A CA 1
ATOM 825 C C . ARG A 1 111 ? 3.515 -0.367 -11.113 1.00 92.75 111 ARG A C 1
ATOM 827 O O . ARG A 1 111 ? 3.500 0.205 -10.026 1.00 92.75 111 ARG A O 1
ATOM 834 N N . ILE A 1 112 ? 4.273 -1.426 -11.376 1.00 92.38 112 ILE A N 1
ATOM 835 C CA . ILE A 1 112 ? 5.281 -1.939 -10.445 1.00 92.38 112 ILE A CA 1
ATOM 836 C C . ILE A 1 112 ? 6.612 -2.015 -11.172 1.00 92.38 112 ILE A C 1
ATOM 838 O O . ILE A 1 112 ? 6.718 -2.637 -12.233 1.00 92.38 112 ILE A O 1
ATOM 842 N N . TYR A 1 113 ? 7.618 -1.397 -10.572 1.00 93.00 113 TYR A N 1
ATOM 843 C CA . TYR A 1 113 ? 9.001 -1.461 -11.006 1.00 93.00 113 TYR A CA 1
ATOM 844 C C . TYR A 1 113 ? 9.809 -2.341 -10.055 1.00 93.00 113 TYR A C 1
ATOM 846 O O . TYR A 1 113 ? 9.478 -2.450 -8.876 1.00 93.00 113 TYR A O 1
ATOM 854 N N . ARG A 1 114 ? 10.891 -2.936 -10.553 1.00 92.19 114 ARG A N 1
ATOM 855 C CA . ARG A 1 114 ? 11.915 -3.617 -9.763 1.00 92.19 114 ARG A CA 1
ATOM 856 C C . ARG A 1 114 ? 13.284 -3.147 -10.238 1.00 92.19 114 ARG A C 1
ATOM 858 O O . ARG A 1 114 ? 13.677 -3.414 -11.367 1.00 92.19 114 ARG A O 1
ATOM 865 N N . ARG A 1 115 ? 14.005 -2.415 -9.386 1.00 91.31 115 ARG A N 1
ATOM 866 C CA . ARG A 1 115 ? 15.315 -1.799 -9.672 1.00 91.31 115 ARG A CA 1
ATO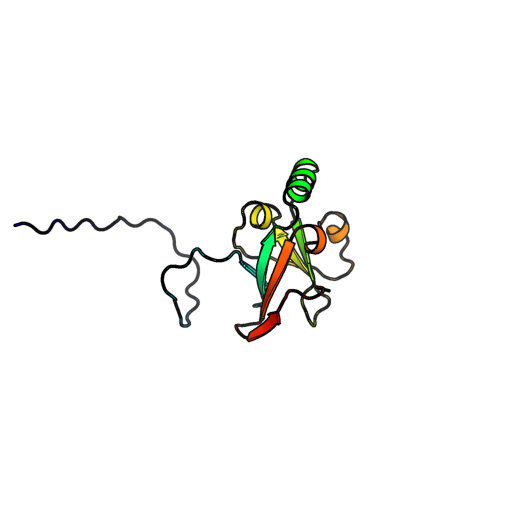M 867 C C . ARG A 1 115 ? 15.299 -0.939 -10.951 1.00 91.31 115 ARG A C 1
ATOM 869 O O . ARG A 1 115 ? 16.258 -0.935 -11.714 1.00 91.31 115 ARG A O 1
ATOM 876 N N . GLY A 1 116 ? 14.189 -0.230 -11.177 1.00 90.38 116 GLY A N 1
ATOM 877 C CA . GLY A 1 116 ? 13.946 0.614 -12.354 1.00 90.38 116 GLY A CA 1
ATOM 878 C C . GLY A 1 116 ? 13.317 -0.096 -13.562 1.00 90.38 116 GLY A C 1
ATOM 879 O O . GLY A 1 116 ? 12.827 0.579 -14.464 1.00 90.38 116 GLY A O 1
ATOM 880 N N . GLU A 1 117 ? 13.257 -1.430 -13.587 1.00 91.06 117 GLU A N 1
ATOM 881 C CA . GLU A 1 117 ? 12.607 -2.191 -14.662 1.00 91.06 117 GLU A CA 1
ATOM 882 C C . GLU A 1 117 ? 11.101 -2.334 -14.404 1.00 91.06 117 GLU A C 1
ATOM 884 O O . GLU A 1 117 ? 10.699 -2.717 -13.309 1.00 91.06 117 GLU A O 1
ATOM 889 N N . LEU A 1 118 ? 10.249 -2.041 -15.390 1.00 92.19 118 LEU A N 1
ATOM 890 C CA . LEU A 1 118 ? 8.796 -2.202 -15.267 1.00 92.19 118 LEU A CA 1
ATOM 891 C C . LEU A 1 118 ? 8.410 -3.688 -15.352 1.00 92.19 118 LEU A C 1
ATOM 893 O O . LEU A 1 118 ? 8.389 -4.250 -16.445 1.00 92.19 118 LEU A O 1
ATOM 897 N N . ILE A 1 119 ? 8.030 -4.292 -14.223 1.00 92.19 119 ILE A N 1
ATOM 898 C CA . ILE A 1 119 ? 7.661 -5.717 -14.144 1.00 92.19 119 ILE A CA 1
ATOM 899 C C . ILE A 1 119 ? 6.149 -5.974 -14.231 1.00 92.19 119 ILE A C 1
ATOM 901 O O . ILE A 1 119 ? 5.733 -7.088 -14.539 1.00 92.19 119 ILE A O 1
ATOM 905 N N . TRP A 1 120 ? 5.308 -4.967 -13.966 1.00 91.06 120 TRP A N 1
ATOM 906 C CA . TRP A 1 120 ? 3.848 -5.092 -14.064 1.00 91.06 120 TRP A CA 1
ATOM 907 C C . TRP A 1 120 ? 3.177 -3.751 -14.390 1.00 91.06 120 TRP A C 1
ATOM 909 O O . TRP A 1 120 ? 3.623 -2.692 -13.941 1.00 91.06 120 TRP A O 1
ATOM 919 N N . ARG A 1 121 ? 2.081 -3.790 -15.157 1.00 90.31 121 ARG A N 1
ATOM 920 C CA . ARG A 1 121 ? 1.301 -2.621 -15.591 1.00 90.31 121 ARG A CA 1
ATOM 921 C C . ARG A 1 121 ? -0.200 -2.933 -15.542 1.00 90.31 121 ARG A C 1
ATOM 923 O O . ARG A 1 121 ? -0.627 -3.944 -16.093 1.00 90.31 121 ARG A O 1
ATOM 930 N N . GLY A 1 122 ? -0.981 -2.045 -14.930 1.00 82.88 122 GLY A N 1
ATOM 931 C CA . GLY A 1 122 ? -2.445 -2.104 -14.908 1.00 82.88 122 GLY A CA 1
ATOM 932 C C . GLY A 1 122 ? -3.101 -1.465 -16.147 1.00 82.88 122 GLY A C 1
ATOM 933 O O . GLY A 1 122 ? -2.392 -0.926 -17.001 1.00 82.88 122 GLY A O 1
ATOM 934 N N . PRO A 1 123 ? -4.445 -1.477 -16.257 1.00 62.56 123 PRO A N 1
ATOM 935 C CA . PRO A 1 123 ? -5.416 -1.983 -15.285 1.00 62.56 123 PRO A CA 1
ATOM 936 C C . PRO A 1 123 ? -5.809 -3.442 -15.585 1.00 62.56 123 PRO A C 1
ATOM 938 O O . PRO A 1 123 ? -6.748 -3.720 -16.326 1.00 62.56 123 PRO A O 1
A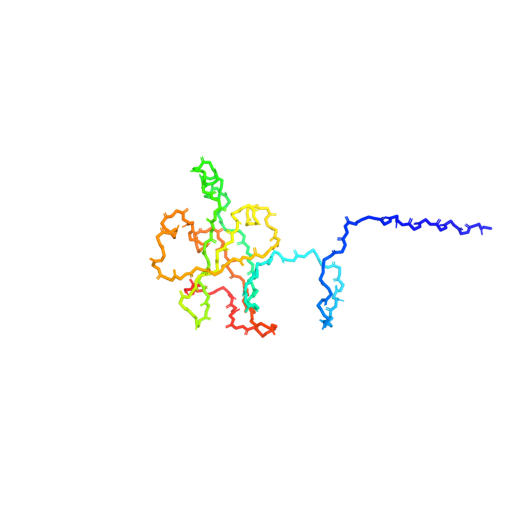TOM 941 N N . GLY A 1 124 ? -5.078 -4.388 -14.994 1.00 66.81 124 GLY A N 1
ATOM 942 C CA . GLY A 1 124 ? -5.413 -5.814 -14.981 1.00 66.81 124 GLY A CA 1
ATOM 943 C C . GLY A 1 124 ? -5.656 -6.292 -13.551 1.00 66.81 124 GLY A C 1
ATOM 944 O O . GLY A 1 124 ? -5.401 -5.551 -12.601 1.00 66.81 124 GLY A O 1
ATOM 945 N N . VAL A 1 125 ? -6.121 -7.533 -13.372 1.00 67.12 125 VAL A N 1
ATOM 946 C CA . VAL A 1 125 ? -6.304 -8.088 -12.021 1.00 67.12 125 VAL A CA 1
ATOM 947 C C . VAL A 1 125 ? -4.938 -8.245 -11.353 1.00 67.12 125 VAL A C 1
ATOM 949 O O . VAL A 1 125 ? -4.154 -9.116 -11.724 1.00 67.12 125 VAL A O 1
ATOM 952 N N . TYR A 1 126 ? -4.664 -7.391 -10.373 1.00 73.12 126 TYR A N 1
ATOM 953 C CA . TYR A 1 126 ? -3.470 -7.455 -9.541 1.00 73.12 126 TYR A CA 1
ATOM 954 C C . TYR A 1 126 ? -3.604 -8.628 -8.558 1.00 73.12 126 TYR A C 1
ATOM 956 O O . TYR A 1 126 ? -4.590 -8.708 -7.820 1.00 73.12 126 TYR A O 1
ATOM 964 N N . ARG A 1 127 ? -2.669 -9.582 -8.612 1.00 67.69 127 ARG A N 1
ATOM 965 C CA . ARG A 1 127 ? -2.721 -10.862 -7.892 1.00 67.69 127 ARG A CA 1
ATOM 966 C C . ARG A 1 127 ? -1.384 -11.184 -7.257 1.00 67.69 127 ARG A C 1
ATOM 968 O O . ARG A 1 127 ? -0.373 -11.040 -7.976 1.00 67.69 127 ARG A O 1
#

Radius of gyration: 17.93 Å; Cα contacts (8 Å, |Δi|>4): 186; chains: 1; bounding box: 38×66×30 Å